Protein AF-A0A379WJ57-F1 (afdb_monomer_lite)

InterPro domains:
  IPR047808 Periplasmic metallocha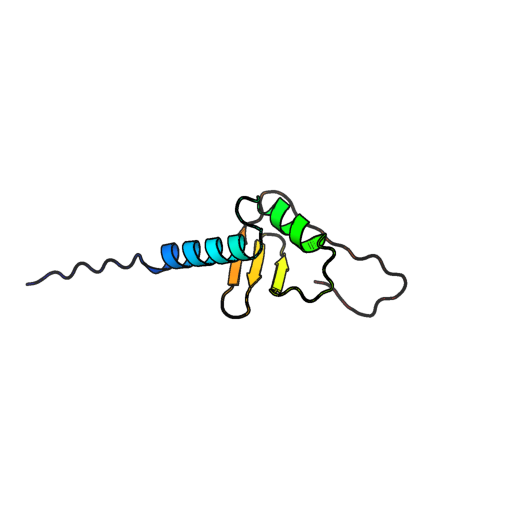perone CueP-like [PF21172] (35-86)

Radius of gyration: 17.95 Å; chains: 1; bounding box: 46×35×55 Å

Sequence (92 aa):
MVITFGLCASGSALAASSESAFLAQHGLAGKTVEQIVDTIDQTPQSRPLPYSASITSTELKLSDGEQIYTLPLGDKFYLSFAPYEWADTPLF

Structure (mmCIF, N/CA/C/O backbone):
data_AF-A0A379WJ57-F1
#
_entry.id   AF-A0A379WJ57-F1
#
loop_
_atom_site.group_PDB
_atom_site.id
_atom_site.type_symbol
_atom_site.label_atom_id
_atom_site.label_alt_id
_atom_site.label_comp_id
_atom_site.label_asym_id
_atom_site.label_entity_id
_atom_site.label_seq_id
_atom_site.pdbx_PDB_ins_code
_atom_site.Cartn_x
_atom_site.Cartn_y
_atom_site.Cartn_z
_atom_site.occupancy
_atom_site.B_iso_or_equiv
_atom_site.auth_seq_id
_atom_site.auth_comp_id
_atom_site.auth_asym_id
_atom_site.auth_atom_id
_atom_site.pdbx_PDB_model_num
ATOM 1 N N . MET A 1 1 ? -24.318 24.206 42.108 1.00 41.62 1 MET A N 1
ATOM 2 C CA . MET A 1 1 ? -23.574 22.996 41.700 1.00 41.62 1 MET A CA 1
ATOM 3 C C . MET A 1 1 ? -23.817 22.804 40.211 1.00 41.62 1 MET A C 1
ATOM 5 O O . MET A 1 1 ? -24.899 22.379 39.839 1.00 41.62 1 MET A O 1
ATOM 9 N N . VAL A 1 2 ? -22.892 23.267 39.366 1.00 37.94 2 VAL A N 1
ATOM 10 C CA . VAL A 1 2 ? -22.995 23.155 37.900 1.00 37.94 2 VAL A CA 1
ATOM 11 C C . VAL A 1 2 ? -22.228 21.903 37.496 1.00 37.94 2 VAL A C 1
ATOM 13 O O . VAL A 1 2 ? -21.038 21.797 37.778 1.00 37.94 2 VAL A O 1
ATOM 16 N N . ILE A 1 3 ? -22.927 20.934 36.911 1.00 51.34 3 ILE A N 1
ATOM 17 C CA . ILE A 1 3 ? -22.329 19.716 36.364 1.00 51.34 3 ILE A CA 1
ATOM 18 C C . ILE A 1 3 ? -21.925 20.041 34.927 1.00 51.34 3 ILE A C 1
ATOM 20 O O . ILE A 1 3 ? -22.781 20.175 34.055 1.00 51.34 3 ILE A O 1
ATOM 24 N N . THR A 1 4 ? -20.627 20.211 34.687 1.00 49.81 4 THR A N 1
ATOM 25 C CA . THR A 1 4 ? -20.079 20.336 33.333 1.00 49.81 4 THR A CA 1
ATOM 26 C C . THR A 1 4 ? -20.021 18.943 32.711 1.00 49.81 4 THR A C 1
ATOM 28 O O . THR A 1 4 ? -19.270 18.081 33.163 1.00 49.81 4 THR A O 1
ATOM 31 N N . PHE A 1 5 ? -20.838 18.716 31.685 1.00 53.91 5 PHE A N 1
ATOM 32 C CA . PHE A 1 5 ? -20.851 17.493 30.887 1.00 53.91 5 PHE A CA 1
ATOM 33 C C . PHE A 1 5 ? -19.684 17.554 29.887 1.00 53.91 5 PHE A C 1
ATOM 35 O O . PHE A 1 5 ? -19.749 18.262 28.884 1.00 53.91 5 PHE A O 1
ATOM 42 N N . GLY A 1 6 ? -18.577 16.878 30.198 1.00 57.34 6 GLY A N 1
ATOM 43 C CA . GLY A 1 6 ? -17.419 16.777 29.309 1.00 57.34 6 GLY A CA 1
ATOM 44 C C . GLY A 1 6 ? -17.673 15.755 28.204 1.00 57.34 6 GLY A C 1
ATOM 45 O O . GLY A 1 6 ? -17.528 14.557 28.429 1.00 57.34 6 GLY A O 1
ATOM 46 N N . LEU A 1 7 ? -18.055 16.219 27.012 1.00 59.62 7 LEU A N 1
ATOM 47 C CA . LEU A 1 7 ? -18.157 15.377 25.821 1.00 59.62 7 LEU A CA 1
ATOM 48 C C . LEU A 1 7 ? -16.776 15.270 25.150 1.00 59.62 7 LEU A C 1
ATOM 50 O O . LEU A 1 7 ? -16.436 16.051 24.266 1.00 59.62 7 LEU A O 1
ATOM 54 N N . CYS A 1 8 ? -15.966 14.302 25.574 1.00 56.22 8 CYS A N 1
ATOM 55 C CA . CYS A 1 8 ? -14.722 13.942 24.891 1.00 56.22 8 CYS A CA 1
ATOM 56 C C . CYS A 1 8 ? -15.017 12.901 23.798 1.00 56.22 8 CYS A C 1
ATOM 58 O O . CYS A 1 8 ? -14.855 11.708 24.030 1.00 56.22 8 CYS A O 1
ATOM 60 N N . ALA A 1 9 ? -15.475 13.333 22.619 1.00 56.97 9 ALA A N 1
ATOM 61 C CA . ALA A 1 9 ? -15.702 12.442 21.467 1.00 56.97 9 ALA A CA 1
ATOM 62 C C . ALA A 1 9 ? -15.051 12.932 20.154 1.00 56.97 9 ALA A C 1
ATOM 64 O O . ALA A 1 9 ? -15.301 12.381 19.087 1.00 56.97 9 ALA A O 1
ATOM 65 N N . SER A 1 10 ? -14.202 13.963 20.206 1.00 59.91 10 SER A N 1
ATOM 66 C CA . SER A 1 10 ? -13.790 14.716 19.009 1.00 59.91 10 SER A CA 1
ATOM 67 C C . SER A 1 10 ? -12.581 14.151 18.249 1.00 59.91 10 SER A C 1
ATOM 69 O O . SER A 1 10 ? -12.322 14.586 17.132 1.00 59.91 10 SER A O 1
ATOM 71 N N . GLY A 1 11 ? -11.827 13.205 18.823 1.00 61.06 11 GLY A N 1
ATOM 72 C CA . GLY A 1 11 ? -10.574 12.714 18.225 1.00 61.06 11 GLY A CA 1
ATOM 73 C C . GLY A 1 11 ? -10.777 11.741 17.059 1.00 61.06 11 GLY A C 1
ATOM 74 O O . GLY A 1 11 ? -10.212 11.929 15.987 1.00 61.06 11 GLY A O 1
ATOM 75 N N . SER A 1 12 ? -11.622 10.722 17.243 1.00 65.94 12 SER A N 1
ATOM 76 C CA . SER A 1 12 ? -11.811 9.655 16.247 1.00 65.94 12 SER A CA 1
ATOM 77 C C . SER A 1 12 ? -12.540 10.128 14.989 1.00 65.94 12 SER A C 1
ATOM 79 O O . SER A 1 12 ? -12.185 9.723 13.888 1.00 65.94 12 SER A O 1
ATOM 81 N N . ALA A 1 13 ? -13.528 11.016 15.135 1.00 69.31 13 ALA A N 1
ATOM 82 C CA . ALA A 1 13 ? -14.248 11.581 13.993 1.00 69.31 13 ALA A CA 1
ATOM 83 C C . ALA A 1 13 ? -13.356 12.510 13.150 1.00 69.31 13 ALA A C 1
ATOM 85 O O . ALA A 1 13 ? -13.454 12.512 11.924 1.00 69.31 13 ALA A O 1
ATOM 86 N N . LEU A 1 14 ? -12.459 13.266 13.796 1.00 72.56 14 LEU A N 1
ATOM 87 C CA . LEU A 1 14 ? -11.508 14.130 13.102 1.00 72.56 14 LEU A CA 1
ATOM 88 C C . LEU A 1 14 ? -10.439 13.313 12.360 1.00 72.56 14 LEU A C 1
ATOM 90 O O . LEU A 1 14 ? -10.143 13.628 11.212 1.00 72.56 14 LEU A O 1
ATOM 94 N N . ALA A 1 15 ? -9.930 12.238 12.972 1.00 72.94 15 ALA A N 1
ATOM 95 C CA . ALA A 1 15 ? -8.975 11.325 12.339 1.00 72.94 15 ALA A CA 1
ATOM 96 C C . ALA A 1 15 ? -9.582 10.572 11.138 1.00 72.94 15 ALA A C 1
ATOM 98 O O . ALA A 1 15 ? -8.967 10.499 10.080 1.00 72.94 15 ALA A O 1
ATOM 99 N N . ALA A 1 16 ? -10.822 10.083 11.255 1.00 78.06 16 ALA A N 1
ATOM 100 C CA . ALA A 1 16 ? -11.526 9.462 10.127 1.00 78.06 16 ALA A CA 1
ATOM 101 C C . ALA A 1 16 ? -11.781 10.461 8.980 1.00 78.06 16 ALA A C 1
ATOM 103 O O . ALA A 1 16 ? -11.742 10.103 7.800 1.00 78.06 16 ALA A O 1
ATOM 104 N N . SER A 1 17 ? -12.020 11.732 9.321 1.00 86.00 17 SER A N 1
ATOM 105 C CA . SER A 1 17 ? -12.175 12.806 8.340 1.00 86.00 17 SER A CA 1
ATOM 106 C C . SER A 1 17 ? -10.861 13.146 7.629 1.00 86.00 17 SER A C 1
ATOM 108 O O . SER A 1 17 ? -10.896 13.388 6.422 1.00 86.00 17 SER A O 1
ATOM 110 N N . SER A 1 18 ? -9.719 13.184 8.330 1.00 93.50 18 SER A N 1
ATOM 111 C CA . SER A 1 18 ? -8.419 13.449 7.694 1.00 93.50 18 SER A CA 1
ATOM 112 C C . SER A 1 18 ? -7.947 12.275 6.837 1.00 93.50 18 SER A C 1
ATOM 114 O O . SER A 1 18 ? -7.498 12.500 5.717 1.00 93.50 18 SER A O 1
ATOM 116 N N . GLU A 1 19 ? -8.170 11.035 7.280 1.00 95.44 19 GLU A N 1
ATOM 117 C CA . GLU A 1 19 ? -7.926 9.833 6.472 1.00 95.44 19 GLU A CA 1
ATOM 118 C C . GLU A 1 19 ? -8.727 9.867 5.165 1.00 95.44 19 GLU A C 1
ATOM 120 O O . GLU A 1 19 ? -8.176 9.702 4.078 1.00 95.44 19 GLU A O 1
ATOM 125 N N . SER A 1 20 ? -10.029 10.155 5.248 1.00 95.44 20 SER A N 1
ATOM 126 C CA . SER A 1 20 ? -10.893 10.238 4.065 1.00 95.44 20 SER A CA 1
ATOM 127 C C . SER A 1 20 ? -10.422 11.315 3.081 1.00 95.44 20 SER A C 1
ATOM 129 O O . SER A 1 20 ? -10.457 11.105 1.866 1.00 95.44 20 SER A O 1
ATOM 131 N N . ALA A 1 21 ? -9.958 12.460 3.593 1.00 96.50 21 ALA A N 1
ATOM 132 C CA . ALA A 1 21 ? -9.404 13.537 2.778 1.00 96.50 21 ALA A CA 1
ATOM 133 C C . ALA A 1 21 ? -8.090 13.124 2.096 1.00 96.50 21 ALA A C 1
ATOM 135 O O . ALA A 1 21 ? -7.947 13.340 0.891 1.00 96.50 21 ALA A O 1
ATOM 136 N N . PHE A 1 22 ? -7.182 12.470 2.826 1.00 97.44 22 PHE A N 1
ATOM 137 C CA . PHE A 1 22 ? -5.941 11.915 2.284 1.00 97.44 22 PHE A CA 1
ATOM 138 C C . PHE A 1 22 ? -6.228 10.917 1.153 1.00 97.44 22 PHE A C 1
ATOM 140 O O . PHE A 1 22 ? -5.693 11.035 0.046 1.00 97.44 22 PHE A O 1
ATOM 147 N N . LEU A 1 23 ? -7.140 9.968 1.385 1.00 98.12 23 LEU A N 1
ATOM 148 C CA . LEU A 1 23 ? -7.520 8.980 0.377 1.00 98.12 23 LEU A CA 1
ATOM 149 C C . LEU A 1 23 ? -8.131 9.643 -0.863 1.00 98.12 23 LEU A C 1
ATOM 151 O O . LEU A 1 23 ? -7.809 9.258 -1.986 1.00 98.12 23 LEU A O 1
ATOM 155 N N . ALA A 1 24 ? -8.985 10.655 -0.699 1.00 97.94 24 ALA A N 1
ATOM 156 C CA . ALA A 1 24 ? -9.565 11.384 -1.826 1.00 97.94 24 ALA A CA 1
ATOM 157 C C . ALA A 1 24 ? -8.504 12.152 -2.629 1.00 97.94 24 ALA A C 1
ATOM 159 O O . ALA A 1 24 ? -8.479 12.056 -3.857 1.00 97.94 24 ALA A O 1
ATOM 160 N N . GLN A 1 25 ? -7.599 12.857 -1.946 1.00 97.50 25 GLN A N 1
ATOM 161 C CA . GLN A 1 25 ? -6.513 13.627 -2.558 1.00 97.50 25 GLN A CA 1
ATOM 162 C C . GLN A 1 25 ? -5.598 12.758 -3.429 1.00 97.50 25 GLN A C 1
ATOM 164 O O . GLN A 1 25 ? -5.126 13.211 -4.472 1.00 97.50 25 GLN A O 1
ATOM 169 N N . HIS A 1 26 ? -5.368 11.508 -3.026 1.00 96.94 26 HIS A N 1
ATOM 170 C CA . HIS A 1 26 ? -4.494 10.574 -3.735 1.00 96.94 26 HIS A CA 1
ATOM 171 C C . HIS A 1 26 ? -5.237 9.603 -4.667 1.00 96.94 26 HIS A C 1
ATOM 173 O O . HIS A 1 26 ? -4.631 8.666 -5.184 1.00 96.94 26 HIS A O 1
ATOM 179 N N . GLY A 1 27 ? -6.536 9.819 -4.919 1.00 96.69 27 GLY A N 1
ATOM 180 C CA . GLY A 1 27 ? -7.329 8.984 -5.832 1.00 96.69 27 GLY A CA 1
ATOM 181 C C . GLY A 1 27 ? -7.598 7.567 -5.308 1.00 96.69 27 GLY A C 1
ATOM 182 O O . GLY A 1 27 ? -7.839 6.644 -6.088 1.00 96.69 27 GLY A O 1
ATOM 183 N N . LEU A 1 28 ? -7.537 7.389 -3.989 1.00 98.12 28 LEU A N 1
ATOM 184 C CA . LEU A 1 28 ? -7.721 6.124 -3.281 1.00 98.12 28 LEU A CA 1
ATOM 185 C C . LEU A 1 28 ? -9.121 5.977 -2.662 1.00 98.12 28 LEU A C 1
ATOM 187 O O . LEU A 1 28 ? -9.507 4.876 -2.280 1.00 98.12 28 LEU A O 1
ATOM 191 N N . ALA A 1 29 ? -9.894 7.063 -2.570 1.00 97.50 29 ALA A N 1
ATOM 192 C CA . ALA A 1 29 ? -11.235 7.036 -1.992 1.00 97.50 29 ALA A CA 1
ATOM 193 C C . ALA A 1 29 ? -12.171 6.047 -2.712 1.00 97.50 29 ALA A C 1
ATOM 195 O O . ALA A 1 29 ? -12.203 5.968 -3.940 1.00 97.50 29 ALA A O 1
ATOM 196 N N . GLY A 1 30 ? -12.957 5.305 -1.927 1.00 96.88 30 GLY A N 1
ATOM 197 C CA . GLY A 1 30 ? -13.928 4.324 -2.425 1.00 96.88 30 GLY A CA 1
ATOM 198 C C . GLY A 1 30 ? -13.334 2.982 -2.870 1.00 96.88 30 GLY A C 1
ATOM 199 O O . GLY A 1 30 ? -14.094 2.092 -3.245 1.00 96.88 30 GLY A O 1
ATOM 200 N N . LYS A 1 31 ? -12.008 2.816 -2.821 1.00 98.00 31 LYS A N 1
ATOM 201 C CA . LYS A 1 31 ? -11.335 1.535 -3.070 1.00 98.00 31 LYS A CA 1
ATOM 202 C C . LYS A 1 31 ? -11.356 0.656 -1.820 1.00 98.00 31 LYS A C 1
ATOM 204 O O . LYS A 1 31 ? -11.312 1.161 -0.700 1.00 98.00 31 LYS A O 1
ATOM 209 N N . THR A 1 32 ? -11.366 -0.662 -2.012 1.00 97.31 32 THR A N 1
ATOM 210 C CA . THR A 1 32 ? -11.029 -1.596 -0.925 1.00 97.31 32 THR A CA 1
ATOM 211 C C . THR A 1 32 ? -9.544 -1.487 -0.580 1.00 97.31 32 THR A C 1
ATOM 213 O O . THR A 1 32 ? -8.755 -1.004 -1.393 1.00 97.31 32 THR A O 1
ATOM 216 N N . VAL A 1 33 ? -9.132 -1.961 0.599 1.00 97.19 33 VAL A N 1
ATOM 217 C CA . VAL A 1 33 ? -7.715 -1.917 0.995 1.00 97.19 33 VAL A CA 1
ATOM 218 C C . VAL A 1 33 ? -6.822 -2.667 0.000 1.00 97.19 33 VAL A C 1
ATOM 220 O O . VAL A 1 33 ? -5.759 -2.169 -0.351 1.00 97.19 33 VAL A O 1
ATOM 223 N N . GLU A 1 34 ? -7.281 -3.790 -0.559 1.00 96.75 34 GLU A N 1
ATOM 224 C CA . GLU A 1 34 ? -6.549 -4.533 -1.591 1.00 96.75 34 GLU A CA 1
ATOM 225 C C . GLU A 1 34 ? -6.383 -3.704 -2.866 1.00 96.75 34 GLU A C 1
ATOM 227 O O . GLU A 1 34 ? -5.289 -3.604 -3.407 1.00 96.75 34 GLU A O 1
ATOM 232 N N . GLN A 1 35 ? -7.448 -3.033 -3.310 1.00 97.94 35 GLN A N 1
ATOM 233 C CA . GLN A 1 35 ? -7.387 -2.151 -4.475 1.00 97.94 35 GLN A CA 1
ATOM 234 C C . GLN A 1 35 ? -6.478 -0.940 -4.238 1.00 97.94 35 GLN A C 1
ATOM 236 O O . GLN A 1 35 ? -5.875 -0.439 -5.190 1.00 97.94 35 GLN A O 1
ATOM 241 N N . ILE A 1 36 ? -6.390 -0.441 -3.001 1.00 98.25 36 ILE A N 1
ATOM 242 C CA . ILE A 1 36 ? -5.446 0.616 -2.623 1.00 98.25 36 ILE A CA 1
ATOM 243 C C . ILE A 1 36 ? -4.014 0.097 -2.766 1.00 98.25 36 ILE A C 1
ATOM 245 O O . ILE A 1 36 ? -3.219 0.740 -3.450 1.00 98.25 36 ILE A O 1
ATOM 249 N N . VAL A 1 37 ? -3.704 -1.067 -2.184 1.00 97.94 37 VAL A N 1
ATOM 250 C CA . VAL A 1 37 ? -2.379 -1.699 -2.285 1.00 97.94 37 VAL A CA 1
ATOM 251 C C . VAL A 1 37 ? -1.991 -1.915 -3.748 1.00 97.94 37 VAL A C 1
ATOM 253 O O . VAL A 1 37 ? -0.938 -1.437 -4.165 1.00 97.94 37 VAL A O 1
ATOM 256 N N . ASP A 1 38 ? -2.870 -2.520 -4.550 1.00 97.75 38 ASP A N 1
ATOM 257 C CA . ASP A 1 38 ? -2.627 -2.762 -5.977 1.00 97.75 38 ASP A CA 1
ATOM 258 C C . ASP A 1 38 ? -2.370 -1.454 -6.739 1.00 97.75 38 ASP A C 1
ATOM 260 O O . ASP A 1 38 ? -1.455 -1.370 -7.557 1.00 97.75 38 ASP A O 1
ATOM 264 N N . THR A 1 39 ? -3.144 -0.402 -6.447 1.00 98.19 39 THR A N 1
ATOM 265 C CA . THR A 1 39 ? -2.973 0.915 -7.085 1.00 98.19 39 THR A CA 1
ATOM 266 C C . THR A 1 39 ? -1.608 1.528 -6.745 1.00 98.19 39 THR A C 1
ATOM 268 O O . THR A 1 39 ? -0.970 2.128 -7.610 1.00 98.19 39 THR A O 1
ATOM 271 N N . ILE A 1 40 ? -1.153 1.390 -5.497 1.00 98.00 40 ILE A N 1
ATOM 272 C CA . ILE A 1 40 ? 0.126 1.941 -5.027 1.00 98.00 40 ILE A CA 1
ATOM 273 C C . ILE A 1 40 ? 1.315 1.143 -5.572 1.00 98.00 40 ILE A C 1
ATOM 275 O O . ILE A 1 40 ? 2.330 1.747 -5.943 1.00 98.00 40 ILE A O 1
ATOM 279 N N . ASP A 1 41 ? 1.225 -0.188 -5.610 1.00 97.00 41 ASP A N 1
ATOM 280 C CA . ASP A 1 41 ? 2.339 -1.039 -6.042 1.00 97.00 41 ASP A CA 1
ATOM 281 C C . ASP A 1 41 ? 2.516 -1.015 -7.564 1.00 97.00 41 ASP A C 1
ATOM 283 O O . ASP A 1 41 ? 3.637 -0.944 -8.059 1.00 97.00 41 ASP A O 1
ATOM 287 N N . GLN A 1 42 ? 1.412 -0.961 -8.314 1.00 96.31 42 GL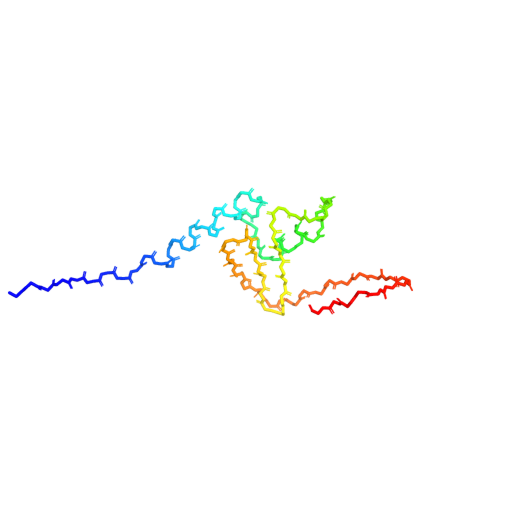N A N 1
ATOM 288 C CA . GLN A 1 42 ? 1.428 -0.982 -9.781 1.00 96.31 42 GLN A CA 1
ATOM 289 C C . GLN A 1 42 ? 1.487 0.411 -10.423 1.00 96.31 42 GLN A C 1
ATOM 291 O O . GLN A 1 42 ? 1.398 0.534 -11.647 1.00 96.31 42 GLN A O 1
ATOM 296 N N . THR A 1 43 ? 1.611 1.479 -9.630 1.00 96.31 43 THR A N 1
ATOM 297 C CA . THR A 1 43 ? 1.709 2.834 -10.186 1.00 96.31 43 THR A CA 1
ATOM 298 C C . THR A 1 43 ? 2.935 2.968 -11.102 1.00 96.31 43 THR A C 1
ATOM 300 O O . THR A 1 43 ? 4.040 2.586 -10.714 1.00 96.31 43 THR A O 1
ATOM 303 N N . PRO A 1 44 ? 2.791 3.557 -12.305 1.00 95.50 44 PRO A N 1
ATOM 304 C CA . PRO A 1 44 ? 3.918 3.790 -13.207 1.00 95.50 44 PRO A CA 1
ATOM 305 C C . PRO A 1 44 ? 4.770 4.997 -12.789 1.00 95.50 44 PRO A C 1
ATOM 307 O O . PRO A 1 44 ? 5.755 5.319 -13.452 1.00 95.50 44 PRO A O 1
ATOM 310 N N . GLN A 1 45 ? 4.374 5.720 -11.738 1.00 95.50 45 GLN A N 1
ATOM 311 C CA . GLN A 1 45 ? 5.122 6.870 -11.248 1.00 95.50 45 GLN A CA 1
ATOM 312 C C . GLN A 1 45 ? 6.455 6.423 -10.646 1.00 95.50 45 GLN A C 1
ATOM 314 O O . GLN A 1 45 ? 6.497 5.544 -9.783 1.00 95.50 45 GLN A O 1
ATOM 319 N N . SER A 1 46 ? 7.541 7.079 -11.056 1.00 94.94 46 SER A N 1
ATOM 320 C CA . SER A 1 46 ? 8.850 6.879 -10.438 1.00 94.94 46 SER A CA 1
ATOM 321 C C . SER A 1 46 ? 8.782 7.149 -8.938 1.00 94.94 46 SER A C 1
ATOM 323 O O . SER A 1 46 ? 8.196 8.138 -8.498 1.00 94.94 46 SER A O 1
ATOM 325 N N . ARG A 1 47 ? 9.407 6.273 -8.150 1.00 93.62 47 ARG A N 1
ATOM 326 C CA . ARG A 1 47 ? 9.560 6.473 -6.707 1.00 93.62 47 ARG A CA 1
ATOM 327 C C . ARG A 1 47 ? 10.551 7.629 -6.436 1.00 93.62 47 ARG A C 1
ATOM 329 O O . ARG A 1 47 ? 11.497 7.789 -7.211 1.00 93.62 47 ARG A O 1
ATOM 336 N N . PRO A 1 48 ? 10.393 8.388 -5.333 1.00 95.38 48 PRO A N 1
ATOM 337 C CA . PRO A 1 48 ? 9.352 8.257 -4.311 1.00 95.38 48 PRO A CA 1
ATOM 338 C C . PRO A 1 48 ? 7.997 8.822 -4.759 1.00 95.38 48 PRO A C 1
ATOM 340 O O . PRO A 1 48 ? 7.920 9.755 -5.552 1.00 95.38 48 PRO A O 1
ATOM 343 N N . LEU A 1 49 ? 6.922 8.258 -4.207 1.00 96.56 49 LEU A N 1
ATOM 344 C CA . LEU A 1 49 ? 5.593 8.864 -4.285 1.00 96.56 49 LEU A CA 1
ATOM 345 C C . LEU A 1 49 ? 5.514 10.113 -3.385 1.00 96.56 49 LEU A C 1
ATOM 347 O O . LEU A 1 49 ? 6.339 10.261 -2.482 1.00 96.56 49 LEU A O 1
ATOM 351 N N . PRO A 1 50 ? 4.509 10.994 -3.573 1.00 95.75 50 PRO A N 1
ATOM 352 C CA . PRO A 1 50 ? 4.299 12.162 -2.708 1.00 95.75 50 PRO A CA 1
ATOM 353 C C . PRO A 1 50 ? 3.820 11.819 -1.283 1.00 95.75 50 PRO A C 1
ATOM 355 O O . PRO A 1 50 ? 3.529 12.722 -0.508 1.00 95.75 50 PRO A O 1
ATOM 358 N N . TYR A 1 51 ? 3.719 10.533 -0.946 1.00 97.50 51 TYR A N 1
ATOM 359 C CA . TYR A 1 51 ? 3.436 9.997 0.382 1.00 97.50 51 TYR A CA 1
ATOM 360 C C . TYR A 1 51 ? 4.212 8.691 0.563 1.00 97.50 51 TYR A C 1
ATOM 362 O O . TYR A 1 51 ? 4.620 8.048 -0.410 1.00 97.50 51 TYR A O 1
ATOM 370 N N . SER A 1 52 ? 4.406 8.282 1.813 1.00 98.00 52 SER A N 1
ATOM 371 C CA . SER A 1 52 ? 4.963 6.967 2.124 1.00 98.00 52 SER A CA 1
ATOM 372 C C . SER A 1 52 ? 3.853 5.930 2.271 1.00 98.00 52 SER A C 1
ATOM 374 O O . SER A 1 52 ? 2.754 6.232 2.742 1.00 98.00 52 SER A O 1
ATOM 376 N N . ALA A 1 53 ? 4.156 4.707 1.848 1.00 97.94 53 ALA A N 1
ATOM 377 C CA . ALA A 1 53 ? 3.296 3.550 2.012 1.00 97.94 53 ALA A CA 1
ATOM 378 C C . ALA A 1 53 ? 4.151 2.362 2.455 1.00 97.94 53 ALA A C 1
ATOM 380 O O . ALA A 1 53 ? 5.186 2.081 1.847 1.00 97.94 53 ALA A O 1
ATOM 381 N N . SER A 1 54 ? 3.728 1.672 3.507 1.00 97.06 54 SER A N 1
ATOM 382 C CA . SER A 1 54 ? 4.317 0.406 3.938 1.00 97.06 54 SER A CA 1
ATOM 383 C C . SER A 1 54 ? 3.217 -0.576 4.301 1.00 97.06 54 SER A C 1
ATOM 385 O O . SER A 1 54 ? 2.136 -0.185 4.737 1.00 97.06 54 SER A O 1
ATOM 387 N N . ILE A 1 55 ? 3.477 -1.859 4.089 1.00 96.75 55 ILE A N 1
ATOM 388 C CA . ILE A 1 55 ? 2.516 -2.922 4.354 1.00 96.75 55 ILE A CA 1
ATOM 389 C C . ILE A 1 55 ? 3.146 -3.945 5.289 1.00 96.75 55 ILE A C 1
ATOM 391 O O . ILE A 1 55 ? 4.313 -4.298 5.143 1.00 96.75 55 ILE A O 1
ATOM 395 N N . THR A 1 56 ? 2.379 -4.380 6.279 1.00 95.25 56 THR A N 1
ATOM 396 C CA 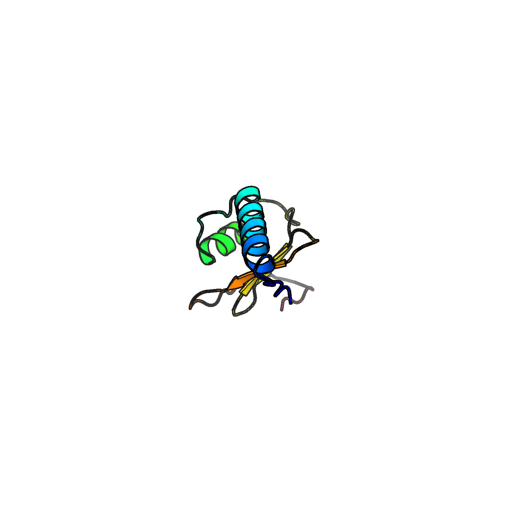. THR A 1 56 ? 2.726 -5.478 7.181 1.00 95.25 56 THR A CA 1
ATOM 397 C C . THR A 1 56 ? 1.835 -6.681 6.877 1.00 95.25 56 THR A C 1
ATOM 399 O O . THR A 1 56 ? 1.037 -6.666 5.942 1.00 95.25 56 THR A O 1
ATOM 402 N N . SER A 1 57 ? 1.921 -7.731 7.694 1.00 94.56 57 SER A N 1
ATOM 403 C CA . SER A 1 57 ? 1.017 -8.877 7.589 1.00 94.56 57 SER A CA 1
ATOM 404 C C . SER A 1 57 ? -0.456 -8.544 7.849 1.00 94.56 57 SER A C 1
ATOM 406 O O . SER A 1 57 ? -1.312 -9.331 7.454 1.00 94.56 57 SER A O 1
ATOM 408 N N . THR A 1 58 ? -0.763 -7.427 8.517 1.00 95.94 58 THR A N 1
ATOM 409 C CA . THR A 1 58 ? -2.128 -7.100 8.966 1.00 95.94 58 THR A CA 1
ATOM 410 C C . THR A 1 58 ? -2.581 -5.688 8.622 1.00 95.94 58 THR A C 1
ATOM 412 O O . THR A 1 58 ? -3.754 -5.379 8.806 1.00 95.94 58 THR A O 1
ATOM 415 N N . GLU A 1 59 ? -1.691 -4.806 8.169 1.00 97.75 59 GLU A N 1
ATOM 416 C CA . GLU A 1 59 ? -2.000 -3.383 8.008 1.00 97.75 59 GLU A CA 1
ATOM 417 C C . GLU A 1 59 ? -1.288 -2.775 6.800 1.00 97.75 59 GLU A C 1
ATOM 419 O O . GLU A 1 59 ? -0.110 -3.039 6.560 1.00 97.75 59 GLU A O 1
ATOM 424 N N . LEU A 1 60 ? -1.981 -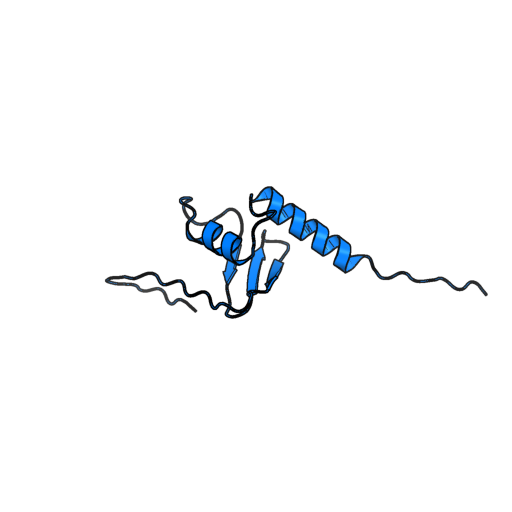1.875 6.107 1.00 98.31 60 LEU A N 1
ATOM 425 C CA . LEU A 1 60 ? -1.390 -0.876 5.224 1.00 98.31 60 LEU A CA 1
ATOM 426 C C . LEU A 1 60 ? -1.247 0.440 5.999 1.00 98.31 60 LEU A C 1
ATOM 428 O O . LEU A 1 60 ? -2.220 0.949 6.555 1.00 98.31 60 LEU A O 1
ATOM 432 N N . LYS A 1 61 ? -0.044 1.011 6.010 1.00 98.25 61 LYS A N 1
ATOM 433 C CA . LYS A 1 61 ? 0.262 2.304 6.628 1.00 98.25 61 LYS A CA 1
ATOM 434 C C . LYS A 1 61 ? 0.556 3.331 5.551 1.00 98.25 61 LYS A C 1
ATOM 436 O O . LYS A 1 61 ? 1.441 3.120 4.723 1.00 98.25 61 LYS A O 1
ATOM 441 N N . LEU A 1 62 ? -0.169 4.442 5.588 1.00 98.44 62 LEU A N 1
ATOM 442 C CA . LEU A 1 62 ? -0.013 5.577 4.682 1.00 98.44 62 LEU A CA 1
ATOM 443 C C . LEU A 1 62 ? 0.389 6.805 5.492 1.00 98.44 62 LEU A C 1
ATOM 445 O O . LEU A 1 62 ? -0.138 7.016 6.581 1.00 98.44 62 LEU A O 1
ATOM 449 N N . SER A 1 63 ? 1.314 7.614 4.984 1.00 97.38 63 SER A N 1
ATOM 450 C CA . SER A 1 63 ? 1.708 8.846 5.670 1.00 97.38 63 SER A CA 1
ATOM 451 C C . SER A 1 63 ? 2.122 9.953 4.712 1.00 97.38 63 SER A C 1
ATOM 453 O O . SER A 1 63 ? 2.910 9.728 3.790 1.00 97.38 63 SER A O 1
ATOM 455 N N . ASP A 1 64 ? 1.625 11.156 4.991 1.00 94.75 64 ASP A N 1
ATOM 456 C CA . ASP A 1 64 ? 2.016 12.429 4.371 1.00 94.75 64 ASP A CA 1
ATOM 457 C C . ASP A 1 64 ? 3.253 13.073 5.036 1.00 94.75 64 ASP A C 1
ATOM 459 O O . ASP A 1 64 ? 3.698 14.137 4.614 1.00 94.75 64 ASP A O 1
ATOM 463 N N . GLY A 1 65 ? 3.832 12.420 6.050 1.00 94.38 65 GLY A N 1
ATOM 464 C CA . GLY A 1 65 ? 4.958 12.921 6.843 1.00 94.38 65 GLY A CA 1
ATOM 465 C C . GLY A 1 65 ? 4.559 13.567 8.174 1.00 94.38 65 GLY A C 1
ATOM 466 O O . GLY A 1 65 ? 5.412 13.687 9.053 1.00 94.38 65 GLY A O 1
ATOM 467 N N . GLU A 1 66 ? 3.286 13.922 8.365 1.00 93.12 66 GLU A N 1
ATOM 468 C CA . GLU A 1 66 ? 2.765 14.471 9.625 1.00 93.12 66 GLU A CA 1
ATOM 469 C C . GLU A 1 66 ? 1.852 13.475 10.342 1.00 93.12 66 GLU A C 1
ATOM 471 O O . GLU A 1 66 ? 1.945 13.301 11.560 1.00 93.12 66 GLU A O 1
ATOM 476 N N . GLN A 1 67 ? 0.980 12.804 9.590 1.00 94.62 67 GLN A N 1
ATOM 477 C CA . GLN A 1 67 ? 0.024 11.826 10.099 1.00 94.62 67 GLN A CA 1
ATOM 478 C C . GLN A 1 67 ? 0.285 10.443 9.508 1.00 94.62 67 GLN A C 1
ATOM 480 O O . GLN A 1 67 ? 0.832 10.298 8.414 1.00 94.62 67 GLN A O 1
ATOM 485 N N . ILE A 1 68 ? -0.096 9.412 10.262 1.00 96.88 68 ILE A N 1
ATOM 486 C CA . ILE A 1 68 ? -0.076 8.019 9.817 1.00 96.88 68 ILE A CA 1
ATOM 487 C C . ILE A 1 68 ? -1.511 7.506 9.852 1.00 96.88 68 ILE A C 1
ATOM 489 O O . ILE A 1 68 ? -2.156 7.532 10.901 1.00 96.88 68 ILE A O 1
ATOM 493 N N . TYR A 1 69 ? -1.976 7.015 8.711 1.00 97.31 69 TYR A N 1
ATOM 494 C CA . TYR A 1 69 ? -3.267 6.367 8.534 1.00 97.31 69 TYR A CA 1
ATOM 495 C C . TYR A 1 69 ? -3.043 4.861 8.432 1.00 97.31 69 TYR A C 1
ATOM 497 O O . TYR A 1 69 ? -2.239 4.404 7.615 1.00 9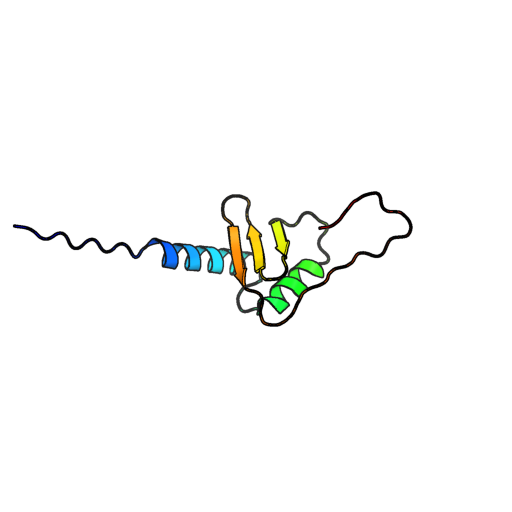7.31 69 TYR A O 1
ATOM 505 N N . THR A 1 70 ? -3.730 4.095 9.276 1.00 97.19 70 THR A N 1
ATOM 506 C CA . THR A 1 70 ? -3.566 2.641 9.365 1.00 97.19 70 THR A CA 1
ATOM 507 C C . THR A 1 70 ? -4.844 1.968 8.900 1.00 97.19 70 THR A C 1
ATOM 509 O O . THR A 1 70 ? -5.869 2.029 9.575 1.00 97.19 70 THR A O 1
ATOM 512 N N . LEU A 1 71 ? -4.761 1.290 7.760 1.00 97.06 71 LEU A N 1
ATOM 513 C CA . LEU A 1 71 ? -5.863 0.548 7.168 1.00 97.06 71 LEU A CA 1
ATOM 514 C C . LEU A 1 71 ? -5.665 -0.946 7.462 1.00 97.06 71 LEU A C 1
ATOM 516 O O . LEU A 1 71 ? -4.662 -1.514 7.017 1.00 97.06 71 LEU A O 1
ATOM 520 N N . PRO A 1 72 ? -6.577 -1.602 8.200 1.00 96.81 72 PRO A N 1
ATOM 521 C CA . PRO A 1 72 ? -6.472 -3.034 8.442 1.00 96.81 72 PRO A CA 1
ATOM 522 C C . PRO A 1 72 ? -6.625 -3.801 7.125 1.00 96.81 72 PRO A C 1
ATOM 524 O O . PRO A 1 72 ? -7.503 -3.501 6.311 1.00 96.81 72 PRO A O 1
ATOM 527 N N . LEU A 1 73 ? -5.773 -4.801 6.922 1.00 95.38 73 LEU A N 1
ATOM 528 C CA . LEU A 1 73 ? -5.940 -5.777 5.853 1.00 95.38 73 LEU A CA 1
ATOM 529 C C . LEU A 1 73 ? -7.092 -6.728 6.195 1.00 95.38 73 LEU A C 1
ATOM 531 O O . LEU A 1 73 ? -7.416 -6.950 7.363 1.00 95.38 73 LEU A O 1
ATOM 535 N N . GLY A 1 74 ? -7.715 -7.284 5.157 1.00 91.31 74 GLY A N 1
ATOM 536 C CA . GLY A 1 74 ? -8.684 -8.366 5.305 1.00 91.31 74 GLY A CA 1
ATOM 537 C C . GLY A 1 74 ? -8.007 -9.720 5.532 1.00 91.31 74 GLY A C 1
ATOM 538 O O . GLY A 1 74 ? -6.874 -9.818 5.995 1.00 91.31 74 GLY A O 1
ATOM 539 N N . ASP A 1 75 ? -8.678 -10.790 5.118 1.00 92.31 75 ASP A N 1
ATOM 540 C CA . ASP A 1 75 ? -8.221 -12.170 5.343 1.00 92.31 75 ASP A CA 1
ATOM 541 C C . ASP A 1 75 ? -7.056 -12.615 4.432 1.00 92.31 75 ASP A C 1
ATOM 543 O O . ASP A 1 75 ? -6.649 -13.779 4.449 1.00 92.31 75 ASP A O 1
ATOM 547 N N . LYS A 1 76 ? -6.538 -11.719 3.583 1.00 92.06 76 LYS A N 1
ATOM 548 C CA . LYS A 1 76 ? -5.492 -12.019 2.598 1.00 92.06 76 LYS A CA 1
ATOM 549 C C . LYS A 1 76 ? -4.151 -11.442 3.030 1.00 92.06 76 LYS A C 1
ATOM 551 O O . LYS A 1 76 ? -4.058 -10.279 3.407 1.00 92.06 76 LYS A O 1
ATOM 556 N N . PHE A 1 77 ? -3.100 -12.242 2.869 1.00 93.75 77 PHE A N 1
ATOM 557 C CA . PHE A 1 77 ? -1.721 -11.791 3.023 1.00 93.75 77 PHE A CA 1
ATOM 558 C C . PHE A 1 77 ? -1.196 -11.208 1.707 1.00 93.75 77 PHE A C 1
ATOM 560 O O . PHE A 1 77 ? -1.323 -11.840 0.655 1.00 93.75 77 PHE A O 1
ATOM 567 N N . TYR A 1 78 ? -0.581 -10.028 1.774 1.00 95.38 78 TYR A N 1
ATOM 568 C CA . TYR A 1 78 ? 0.080 -9.405 0.633 1.00 95.38 78 TYR A CA 1
ATOM 569 C C . TYR A 1 78 ? 1.569 -9.757 0.613 1.00 95.38 78 TYR A C 1
ATOM 571 O O . TYR A 1 78 ? 2.278 -9.502 1.584 1.00 95.38 78 TYR A O 1
ATOM 579 N N . LEU A 1 79 ? 2.050 -10.309 -0.503 1.00 94.38 79 LEU A N 1
ATOM 580 C CA . LEU A 1 79 ? 3.466 -10.593 -0.729 1.00 94.38 79 LEU A CA 1
ATOM 581 C C . LEU A 1 79 ? 3.920 -9.891 -2.008 1.00 94.38 79 LEU A C 1
ATOM 583 O O . LEU A 1 79 ? 3.576 -10.332 -3.104 1.00 94.38 79 LEU A O 1
ATOM 587 N N . SER A 1 80 ? 4.722 -8.839 -1.859 1.00 93.25 80 SER A N 1
ATOM 588 C CA . SER A 1 80 ? 5.458 -8.241 -2.972 1.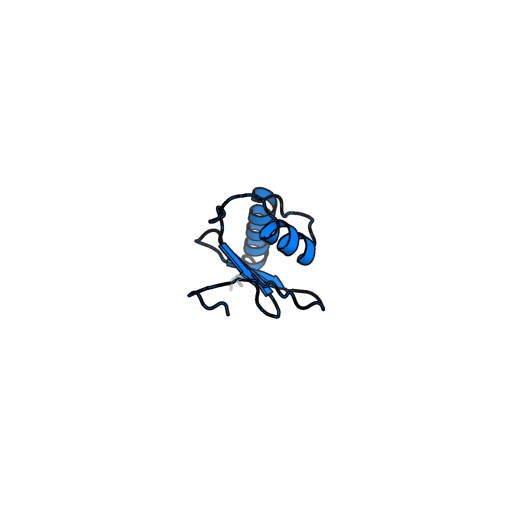00 93.25 80 SER A CA 1
ATOM 589 C C . SER A 1 80 ? 6.896 -8.738 -2.944 1.00 93.25 80 SER A C 1
ATOM 591 O O . SER A 1 80 ? 7.524 -8.822 -1.888 1.00 93.25 80 SER A O 1
ATOM 593 N N . PHE A 1 81 ? 7.406 -9.119 -4.108 1.00 91.00 81 PHE A N 1
ATOM 594 C CA . PHE A 1 81 ? 8.776 -9.571 -4.278 1.00 91.00 81 PHE A CA 1
ATOM 595 C C . PHE A 1 81 ? 9.341 -8.959 -5.555 1.00 91.00 81 PHE A C 1
ATOM 597 O O . PHE A 1 81 ? 8.651 -8.851 -6.567 1.00 91.00 81 PHE A O 1
ATOM 604 N N . ALA A 1 82 ? 10.609 -8.566 -5.501 1.00 89.44 82 ALA A N 1
ATOM 605 C CA . ALA A 1 82 ? 11.328 -7.966 -6.614 1.00 89.44 82 ALA A CA 1
ATOM 606 C C . ALA A 1 82 ? 12.477 -8.903 -7.012 1.00 89.44 82 ALA A C 1
ATOM 608 O O . ALA A 1 82 ? 13.541 -8.856 -6.389 1.00 89.44 82 ALA A O 1
ATOM 609 N N . PRO A 1 83 ? 12.271 -9.803 -7.993 1.00 89.38 83 PRO A N 1
ATOM 610 C CA . PRO A 1 83 ? 13.336 -10.670 -8.477 1.00 89.38 83 PRO A CA 1
ATOM 611 C C . PRO A 1 83 ? 14.523 -9.846 -8.978 1.00 89.38 83 PRO A C 1
ATOM 613 O O . PRO A 1 83 ? 14.339 -8.839 -9.661 1.00 89.38 83 PRO A O 1
ATOM 616 N N . TYR A 1 84 ? 15.736 -10.297 -8.669 1.00 89.38 84 TYR A N 1
ATOM 617 C CA . TYR A 1 84 ? 16.968 -9.637 -9.077 1.00 89.38 84 TYR A CA 1
ATOM 618 C C . TYR A 1 84 ? 18.048 -10.667 -9.423 1.00 89.38 84 TYR A C 1
ATOM 620 O O . TYR A 1 84 ? 18.047 -11.777 -8.893 1.00 89.38 84 TYR A O 1
ATOM 628 N N . GLU A 1 85 ? 18.996 -10.289 -10.281 1.00 90.75 85 GLU A N 1
ATOM 629 C CA . GLU A 1 85 ? 20.187 -11.105 -10.573 1.00 90.75 85 GLU A CA 1
ATOM 630 C C . GLU A 1 85 ? 21.329 -10.816 -9.586 1.00 90.75 85 GLU A C 1
ATOM 632 O O . GLU A 1 85 ? 21.994 -11.732 -9.109 1.00 90.75 85 GLU A O 1
ATOM 637 N N . TRP A 1 86 ? 21.501 -9.543 -9.214 1.00 87.62 86 TRP A N 1
ATOM 638 C CA . TRP A 1 86 ? 22.331 -9.092 -8.095 1.00 87.62 86 TRP A CA 1
ATOM 639 C C . TRP A 1 86 ? 21.613 -7.957 -7.348 1.00 87.62 86 TRP A C 1
ATOM 641 O O . TRP A 1 86 ? 21.173 -6.992 -7.968 1.00 87.62 86 TRP A O 1
ATOM 651 N N . ALA A 1 87 ? 21.459 -8.081 -6.029 1.00 80.44 87 ALA A N 1
ATOM 652 C CA . ALA A 1 87 ? 20.965 -7.020 -5.165 1.00 80.44 87 ALA A CA 1
ATOM 653 C C . ALA A 1 87 ? 21.759 -6.973 -3.874 1.00 80.44 87 ALA A C 1
ATOM 655 O O . ALA A 1 87 ? 22.141 -7.999 -3.312 1.00 80.44 87 ALA A O 1
ATOM 656 N N . ASP A 1 88 ? 21.918 -5.745 -3.404 1.00 77.81 88 ASP A N 1
ATOM 657 C CA . ASP A 1 88 ? 22.643 -5.404 -2.190 1.00 77.81 88 ASP A CA 1
ATOM 658 C C . ASP A 1 88 ? 21.698 -4.809 -1.124 1.00 77.81 88 ASP A C 1
ATOM 660 O O . ASP A 1 88 ? 22.153 -4.236 -0.136 1.00 77.81 88 ASP A O 1
ATOM 664 N N . THR A 1 89 ? 20.370 -4.898 -1.312 1.00 79.12 89 THR A N 1
ATOM 665 C CA . THR A 1 89 ? 19.375 -4.233 -0.447 1.00 79.12 89 THR A CA 1
ATOM 666 C C . THR A 1 89 ? 18.395 -5.233 0.181 1.00 79.12 89 THR A C 1
ATOM 668 O O . THR A 1 89 ? 17.626 -5.859 -0.549 1.00 79.12 89 THR A O 1
ATOM 671 N N . PRO A 1 90 ? 18.384 -5.392 1.519 1.00 79.94 90 PRO A N 1
ATOM 672 C CA . PRO A 1 90 ? 17.415 -6.248 2.197 1.00 79.94 90 PRO A CA 1
ATOM 673 C C . PRO A 1 90 ? 16.013 -5.613 2.230 1.00 79.94 90 PRO A C 1
ATOM 675 O O . PRO A 1 90 ? 15.880 -4.396 2.363 1.00 79.94 90 PRO A O 1
ATOM 678 N N . LEU A 1 91 ? 14.977 -6.455 2.155 1.00 82.44 91 LEU A N 1
ATOM 679 C CA . LEU A 1 91 ? 13.561 -6.108 2.333 1.00 82.44 91 LEU A CA 1
ATOM 680 C C . LEU A 1 91 ? 13.026 -6.866 3.561 1.00 82.44 91 LEU A C 1
ATOM 682 O O . LEU A 1 91 ? 13.362 -8.040 3.728 1.00 82.44 91 LEU A O 1
ATOM 686 N N . PHE A 1 92 ? 12.221 -6.213 4.403 1.00 69.25 92 PHE A N 1
ATOM 687 C CA . PHE A 1 92 ? 11.608 -6.797 5.604 1.00 69.25 92 PHE A CA 1
ATOM 688 C C . PHE A 1 92 ? 10.141 -6.398 5.718 1.00 69.25 92 PHE A C 1
ATOM 690 O O . PHE A 1 92 ? 9.845 -5.218 5.419 1.00 69.25 92 PHE A O 1
#

Organism: Salmonella enterica I (NCBI:txid59201)

pLDDT: mean 88.07, std 14.92, range [37.94, 98.44]

Secondary structure (DSSP, 8-state):
---------HHHHHHHHHHHHHHHHTT-TT--HHHHHHHHHS--SPSSPSSEEEE-SSEEEEESSS-EEEEEP-S---------SS------

Foldseek 3Di:
DDDDDDDPPPPPVVLVVVVQVVCVVVVNHPDDPVRSVCCVVPPPDDDDDCWDWDDDQFWIWIGNPPDIDTDTDDPDGDDDDDDDPDDDDDDD